Protein AF-A0A958SW13-F1 (afdb_monomer_lite)

Secondary structure (DSSP, 8-state):
-TTTT-S-------TT-SSS--SS--SHHHHHHHHHT--B--B--BTTTTB--BPPPBPP-S-HHHHHHHHHHHTTT---SSGGG-

Structure (mmCIF, N/CA/C/O backbone):
data_AF-A0A958SW13-F1
#
_entry.id   AF-A0A958SW13-F1
#
loop_
_atom_site.group_PDB
_atom_site.id
_atom_site.type_symbol
_atom_site.label_atom_id
_atom_site.label_alt_id
_atom_site.label_comp_id
_atom_site.label_asym_id
_atom_site.label_entity_id
_atom_site.label_seq_id
_atom_site.pdbx_PDB_ins_code
_atom_site.Cartn_x
_atom_site.Cartn_y
_atom_site.Cartn_z
_atom_site.occupancy
_atom_site.B_iso_or_equiv
_atom_site.auth_seq_id
_atom_site.auth_comp_id
_atom_site.auth_asym_id
_atom_site.auth_atom_id
_atom_site.pdbx_PDB_model_num
ATOM 1 N N . ALA A 1 1 ? 0.797 7.921 20.404 1.00 62.50 1 ALA A N 1
ATOM 2 C CA . ALA A 1 1 ? 1.800 7.266 19.530 1.00 62.50 1 ALA A CA 1
ATOM 3 C C . ALA A 1 1 ? 1.579 7.678 18.068 1.00 62.50 1 ALA A C 1
ATOM 5 O O . ALA A 1 1 ? 0.510 7.407 17.554 1.00 62.50 1 ALA A O 1
ATOM 6 N N . LEU A 1 2 ? 2.541 8.384 17.446 1.00 76.00 2 LEU A N 1
ATOM 7 C CA . LEU A 1 2 ? 2.625 8.983 16.082 1.00 76.00 2 LEU A CA 1
ATOM 8 C C . LEU A 1 2 ? 1.361 9.537 15.369 1.00 76.00 2 LEU A C 1
ATOM 10 O O . LEU A 1 2 ? 1.428 10.654 14.853 1.00 76.00 2 LEU A O 1
ATOM 14 N N . PHE A 1 3 ? 0.275 8.767 15.294 1.00 77.00 3 PHE A N 1
ATOM 15 C CA . PHE A 1 3 ? -1.006 9.100 14.658 1.00 77.00 3 PHE A CA 1
ATOM 16 C C . PHE A 1 3 ? -2.035 9.705 15.632 1.00 77.00 3 PHE A C 1
ATOM 18 O O . PHE A 1 3 ? -2.955 10.385 15.198 1.00 77.00 3 PHE A O 1
ATOM 25 N N . GLU A 1 4 ? -1.888 9.487 16.942 1.00 76.94 4 GLU A N 1
ATOM 26 C CA . GLU A 1 4 ? -2.788 10.053 17.960 1.00 76.94 4 GLU A CA 1
ATOM 27 C C . GLU A 1 4 ? -2.504 11.545 18.213 1.00 76.94 4 GLU A C 1
ATOM 29 O O . GLU A 1 4 ? -1.343 11.937 18.351 1.00 76.94 4 GLU A O 1
ATOM 34 N N . GLY A 1 5 ? -3.561 12.358 18.333 1.00 78.38 5 GLY A N 1
ATOM 35 C CA . GLY A 1 5 ? -3.475 13.768 18.745 1.00 78.38 5 GLY A CA 1
ATOM 36 C C . GLY A 1 5 ? -3.096 14.764 17.643 1.00 78.38 5 GLY A C 1
ATOM 37 O O . GLY A 1 5 ? -2.784 15.910 17.953 1.00 78.38 5 GLY A O 1
ATOM 38 N N . LYS A 1 6 ? -3.107 14.350 16.370 1.00 79.25 6 LYS A N 1
ATOM 39 C CA . LYS A 1 6 ? -2.908 15.232 15.208 1.00 79.25 6 LYS A CA 1
ATOM 40 C C . LYS A 1 6 ? -4.228 15.407 14.462 1.00 79.25 6 LYS A C 1
ATOM 42 O O . LYS A 1 6 ? -4.924 14.418 14.258 1.00 79.25 6 LYS A O 1
ATOM 47 N N . GLU A 1 7 ? -4.539 16.629 14.029 1.00 79.94 7 GLU A N 1
ATOM 48 C CA . GLU A 1 7 ? -5.736 16.902 13.213 1.00 79.94 7 GLU A CA 1
ATOM 49 C C 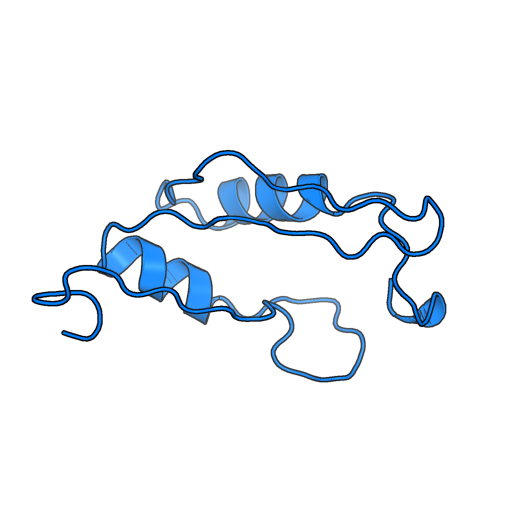. GLU A 1 7 ? -5.683 16.161 11.871 1.00 79.94 7 GLU A C 1
ATOM 51 O O . GLU A 1 7 ? -6.671 15.572 11.444 1.00 79.94 7 GLU A O 1
ATOM 56 N N . GLU A 1 8 ? -4.504 16.108 11.244 1.00 85.69 8 GLU A N 1
ATOM 57 C CA . GLU A 1 8 ? -4.268 15.303 10.050 1.00 85.69 8 GLU A CA 1
ATOM 58 C C . GLU A 1 8 ? -2.810 14.825 9.994 1.00 85.69 8 GLU A C 1
ATOM 60 O O . GLU A 1 8 ? -1.867 15.590 10.210 1.00 85.69 8 GLU A O 1
ATOM 65 N N . PHE A 1 9 ? -2.599 13.539 9.700 1.00 89.44 9 PHE A N 1
ATOM 66 C CA . PHE A 1 9 ? -1.265 12.977 9.494 1.00 89.44 9 PHE A CA 1
ATOM 67 C C . PHE A 1 9 ? -1.295 11.869 8.443 1.00 89.44 9 PHE A C 1
ATOM 69 O O . PHE A 1 9 ? -2.080 10.927 8.536 1.00 89.44 9 PHE A O 1
ATOM 76 N N . ARG A 1 10 ? -0.403 11.966 7.454 1.00 91.38 10 ARG A N 1
ATOM 77 C CA . ARG A 1 10 ? -0.253 10.988 6.372 1.00 91.38 10 ARG A CA 1
ATOM 78 C C . ARG A 1 10 ? 1.194 10.510 6.320 1.00 91.38 10 ARG A C 1
ATOM 80 O O . ARG A 1 10 ? 2.117 11.317 6.399 1.00 91.38 10 ARG A O 1
ATOM 87 N N . LEU A 1 11 ? 1.382 9.204 6.166 1.00 93.50 11 LEU A N 1
ATOM 88 C CA . LEU A 1 11 ? 2.691 8.571 6.036 1.00 93.50 11 LEU A CA 1
ATOM 89 C C . LEU A 1 11 ? 2.717 7.758 4.741 1.00 93.50 11 LEU A C 1
ATOM 91 O O . LEU A 1 11 ? 1.922 6.836 4.580 1.00 93.50 11 LEU A O 1
ATOM 95 N N . ALA A 1 12 ? 3.631 8.100 3.835 1.00 94.06 12 ALA A N 1
ATOM 96 C CA . ALA A 1 12 ? 3.846 7.367 2.593 1.00 94.06 12 ALA A CA 1
ATOM 97 C C . ALA A 1 12 ? 5.061 6.446 2.736 1.00 94.06 12 ALA A C 1
ATOM 99 O O . ALA A 1 12 ? 6.130 6.884 3.161 1.00 94.06 12 ALA A O 1
ATOM 100 N N . LEU A 1 13 ? 4.890 5.174 2.382 1.00 94.19 13 LEU A N 1
ATOM 101 C CA . LEU A 1 13 ? 5.934 4.153 2.426 1.00 94.19 13 LEU A CA 1
ATOM 102 C C . LEU A 1 13 ? 5.851 3.314 1.155 1.00 94.19 13 LEU A C 1
ATOM 104 O O . LEU A 1 13 ? 4.755 2.923 0.757 1.00 94.19 13 LEU A O 1
ATOM 108 N N . SER A 1 14 ? 6.998 3.002 0.555 1.00 93.00 14 SER A N 1
ATOM 109 C CA . SER A 1 14 ? 7.068 1.936 -0.441 1.00 93.00 14 SER A CA 1
ATOM 110 C C . SER A 1 14 ? 7.211 0.588 0.276 1.00 93.00 14 SER A C 1
ATOM 112 O O . SER A 1 14 ? 8.055 0.460 1.175 1.00 93.00 14 SER A O 1
ATOM 114 N N . PRO A 1 15 ? 6.395 -0.424 -0.063 1.00 92.31 15 PRO A N 1
ATOM 115 C CA . PRO A 1 15 ? 6.465 -1.728 0.588 1.00 92.31 15 PRO A CA 1
ATOM 116 C C . PRO A 1 15 ? 7.788 -2.460 0.295 1.00 92.31 15 PRO A C 1
ATOM 118 O O . PRO A 1 15 ? 8.202 -3.320 1.070 1.00 92.31 15 PRO A O 1
ATOM 121 N N . GLU A 1 16 ? 8.509 -2.095 -0.762 1.00 91.00 16 GLU A N 1
ATOM 122 C CA . GLU A 1 16 ? 9.817 -2.648 -1.125 1.00 91.00 16 GLU A CA 1
ATOM 123 C C . GLU A 1 16 ? 10.933 -2.204 -0.166 1.00 91.00 16 GLU A C 1
ATOM 125 O O . GLU A 1 16 ? 11.880 -2.951 0.085 1.00 91.00 16 GLU A O 1
ATOM 130 N N . GLY A 1 17 ? 10.842 -0.981 0.371 1.00 86.81 17 GLY A N 1
ATOM 131 C CA . GLY A 1 17 ? 11.830 -0.402 1.289 1.00 86.81 17 GLY A CA 1
ATOM 132 C C . GLY A 1 17 ? 13.221 -0.144 0.688 1.00 86.81 17 GLY A C 1
ATOM 133 O O . GLY A 1 17 ? 14.137 0.222 1.422 1.00 86.81 17 GLY A O 1
ATOM 134 N N . THR A 1 18 ? 13.405 -0.328 -0.623 1.00 87.56 18 THR A N 1
ATOM 135 C CA . THR A 1 18 ? 14.666 -0.063 -1.335 1.00 87.56 18 THR A CA 1
ATOM 136 C C . THR A 1 18 ? 14.402 0.621 -2.679 1.00 87.56 18 THR A C 1
ATOM 138 O O . THR A 1 18 ? 13.260 0.703 -3.122 1.00 87.56 18 THR A O 1
ATOM 141 N N . ARG A 1 19 ? 15.461 1.118 -3.333 1.00 85.38 19 ARG A N 1
ATOM 142 C CA . ARG A 1 19 ? 15.392 1.667 -4.702 1.00 85.38 19 ARG A CA 1
ATOM 143 C C . ARG A 1 19 ? 15.534 0.601 -5.800 1.00 85.38 19 ARG A C 1
ATOM 145 O O . ARG A 1 19 ? 15.480 0.952 -6.971 1.00 85.38 19 ARG A O 1
ATOM 152 N N . ASN A 1 20 ? 15.736 -0.663 -5.426 1.00 86.88 20 ASN A N 1
ATOM 153 C CA . ASN A 1 20 ? 15.889 -1.781 -6.352 1.00 86.88 20 ASN A CA 1
ATOM 154 C C . ASN A 1 20 ? 14.607 -2.620 -6.385 1.00 86.88 20 ASN A C 1
ATOM 156 O O . ASN A 1 20 ? 13.865 -2.665 -5.401 1.00 86.88 20 ASN A O 1
ATOM 160 N N . LYS A 1 21 ? 14.385 -3.335 -7.493 1.00 87.31 21 LYS A N 1
ATOM 161 C CA . LYS A 1 21 ? 13.301 -4.317 -7.598 1.00 87.31 21 LYS A CA 1
ATOM 162 C C . LYS A 1 21 ? 13.491 -5.425 -6.561 1.00 87.31 21 LYS A C 1
ATOM 164 O O . LYS A 1 21 ? 14.592 -5.954 -6.401 1.00 87.31 21 LYS A O 1
ATOM 169 N N . VAL A 1 22 ? 12.411 -5.789 -5.878 1.00 90.31 22 VAL A N 1
ATOM 170 C CA . VAL A 1 22 ? 12.387 -6.884 -4.902 1.00 90.31 22 VAL A CA 1
ATOM 171 C C . VAL A 1 22 ? 11.217 -7.811 -5.195 1.00 90.31 22 VAL A C 1
ATOM 173 O O . VAL A 1 22 ? 10.184 -7.383 -5.697 1.00 90.31 22 VAL A O 1
ATOM 176 N N . THR A 1 23 ? 11.368 -9.087 -4.852 1.00 89.00 23 THR A N 1
ATOM 177 C CA . THR A 1 23 ? 10.288 -10.082 -4.945 1.00 89.00 23 THR A CA 1
ATOM 178 C C . THR A 1 23 ? 9.422 -10.131 -3.687 1.00 89.00 23 THR A C 1
ATOM 180 O O . THR A 1 23 ? 8.286 -10.596 -3.734 1.00 89.00 23 THR A O 1
ATOM 183 N N . THR A 1 24 ? 9.939 -9.626 -2.563 1.00 91.12 24 THR A N 1
ATOM 184 C CA . THR A 1 24 ? 9.277 -9.687 -1.257 1.00 91.12 24 THR A CA 1
ATOM 185 C C . THR A 1 24 ? 9.156 -8.300 -0.647 1.00 91.12 24 THR A C 1
ATOM 187 O O . THR A 1 24 ? 10.148 -7.592 -0.470 1.00 91.12 24 THR A O 1
ATOM 190 N N . TRP A 1 25 ? 7.935 -7.941 -0.259 1.00 94.56 25 TRP A N 1
ATOM 191 C CA . TRP A 1 25 ? 7.645 -6.699 0.448 1.00 94.56 25 TRP A CA 1
ATOM 192 C C . TRP A 1 25 ? 7.968 -6.783 1.941 1.00 94.56 25 TRP A C 1
ATOM 194 O O . TRP A 1 25 ? 7.752 -7.802 2.600 1.00 94.56 25 TRP A O 1
ATOM 204 N N . LYS A 1 26 ? 8.441 -5.669 2.499 1.00 95.00 26 LYS A N 1
ATOM 205 C CA . LYS A 1 26 ? 8.523 -5.450 3.942 1.00 95.00 26 LYS A CA 1
ATOM 206 C C . LYS A 1 26 ? 7.115 -5.282 4.504 1.00 95.00 26 LYS A C 1
ATOM 208 O O . LYS A 1 26 ? 6.280 -4.606 3.925 1.00 95.00 26 LYS A O 1
ATOM 213 N N . THR A 1 27 ? 6.866 -5.836 5.684 1.00 95.88 27 THR A N 1
ATOM 214 C CA . THR A 1 27 ? 5.527 -5.870 6.303 1.00 95.88 27 THR A CA 1
ATOM 215 C C . THR A 1 27 ? 5.299 -4.769 7.342 1.00 95.88 27 THR A C 1
ATOM 217 O O . THR A 1 27 ? 4.231 -4.685 7.942 1.00 95.88 27 THR A O 1
ATOM 220 N N . GLY A 1 28 ? 6.284 -3.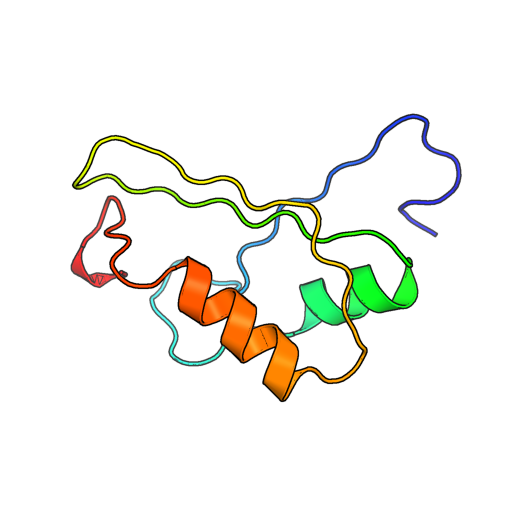891 7.559 1.00 95.12 28 GLY A N 1
ATOM 221 C CA . GLY A 1 28 ? 6.215 -2.839 8.577 1.00 95.12 28 GLY A CA 1
ATOM 222 C C . GLY A 1 28 ? 5.027 -1.891 8.393 1.00 95.12 28 GLY A C 1
ATOM 223 O O . GLY A 1 28 ? 4.315 -1.623 9.357 1.00 95.12 28 GLY A O 1
ATOM 224 N N . PHE A 1 29 ? 4.762 -1.447 7.158 1.00 95.69 29 PHE A N 1
ATOM 225 C CA . PHE A 1 29 ? 3.626 -0.568 6.849 1.00 95.69 29 PHE A CA 1
ATOM 226 C C . PHE A 1 29 ? 2.284 -1.202 7.256 1.00 95.69 29 PHE A C 1
ATOM 228 O O . PHE A 1 29 ? 1.431 -0.537 7.841 1.00 95.69 29 PHE A O 1
ATOM 235 N N . TYR A 1 30 ? 2.139 -2.508 7.016 1.00 97.25 30 TYR A N 1
ATOM 236 C CA . TYR A 1 30 ? 0.936 -3.270 7.323 1.00 97.25 30 TYR A CA 1
ATOM 237 C C . TYR A 1 30 ? 0.695 -3.339 8.833 1.00 97.25 30 TYR A C 1
ATOM 239 O O . TYR A 1 30 ? -0.399 -3.037 9.308 1.00 97.25 30 TYR A O 1
ATOM 247 N N . TYR A 1 31 ? 1.730 -3.664 9.612 1.00 96.69 31 TYR A N 1
ATOM 248 C CA . TYR A 1 31 ? 1.599 -3.745 11.068 1.00 96.69 31 TYR A CA 1
ATOM 249 C C . TYR A 1 31 ? 1.454 -2.376 11.738 1.00 96.69 31 TYR A C 1
ATOM 251 O O . TYR A 1 31 ? 0.796 -2.293 12.775 1.00 96.69 31 TYR A O 1
ATOM 259 N N . ILE A 1 32 ? 2.025 -1.311 11.162 1.00 95.31 32 ILE A N 1
ATOM 260 C CA . ILE A 1 32 ? 1.771 0.065 11.613 1.00 95.31 32 ILE A CA 1
ATOM 261 C C . ILE A 1 32 ? 0.281 0.375 11.464 1.00 95.31 32 ILE A C 1
ATOM 263 O O . ILE A 1 32 ? -0.352 0.753 12.448 1.00 95.31 32 ILE A O 1
ATOM 267 N N . ALA A 1 33 ? -0.285 0.157 10.273 1.00 95.94 33 ALA A N 1
ATOM 268 C CA . ALA A 1 33 ? -1.694 0.423 10.000 1.00 95.94 33 ALA A CA 1
ATOM 269 C C . ALA A 1 33 ? -2.628 -0.420 10.882 1.00 95.94 33 ALA A C 1
ATOM 271 O O . ALA A 1 33 ? -3.537 0.121 11.512 1.00 95.94 33 ALA A O 1
ATOM 272 N N . LEU A 1 34 ? -2.349 -1.723 11.009 1.00 96.69 34 LEU A N 1
ATOM 273 C CA . LEU A 1 34 ? -3.127 -2.645 11.839 1.00 96.69 34 LEU A CA 1
ATOM 274 C C . LEU A 1 34 ? -3.125 -2.231 13.321 1.00 96.69 34 LEU A C 1
ATOM 276 O O . LEU A 1 34 ? -4.180 -2.195 13.950 1.00 96.69 34 LEU A O 1
ATOM 280 N N . LYS A 1 35 ? -1.958 -1.886 13.887 1.00 95.31 35 LYS A N 1
ATOM 281 C CA . LYS A 1 35 ? -1.848 -1.471 15.298 1.00 95.31 35 LYS A CA 1
ATOM 282 C C . LYS A 1 35 ? -2.455 -0.095 15.555 1.00 95.31 35 LYS A C 1
ATOM 284 O O . LYS A 1 35 ? -3.089 0.098 16.587 1.00 95.31 35 LYS A O 1
ATOM 289 N N . ALA A 1 36 ? -2.262 0.845 14.632 1.00 94.12 36 ALA A N 1
ATOM 290 C CA . ALA A 1 36 ? -2.799 2.198 14.741 1.00 94.12 36 ALA A CA 1
ATOM 291 C C . ALA A 1 36 ? -4.288 2.291 14.358 1.00 94.12 36 ALA A C 1
ATOM 293 O O . ALA A 1 36 ? -4.889 3.341 14.560 1.00 94.12 36 ALA A O 1
ATOM 294 N N . LYS A 1 37 ? -4.886 1.210 13.830 1.00 94.25 37 LYS A N 1
ATOM 295 C CA . LYS A 1 37 ? -6.277 1.157 13.343 1.00 94.25 37 LYS A CA 1
ATOM 296 C C . LYS A 1 37 ? -6.580 2.229 12.289 1.00 94.25 37 LYS A C 1
ATOM 298 O O . LYS A 1 37 ? -7.670 2.796 12.261 1.00 94.25 37 LYS A O 1
ATOM 303 N N . VAL A 1 38 ? -5.610 2.498 11.419 1.00 94.94 38 VAL A N 1
ATOM 304 C CA . VAL A 1 38 ? -5.735 3.462 10.315 1.00 94.94 38 VAL A CA 1
ATOM 305 C C . VAL A 1 38 ? -5.803 2.728 8.975 1.00 94.94 38 VAL A C 1
ATOM 307 O O . VAL A 1 38 ? -5.227 1.644 8.847 1.00 94.94 38 VAL A O 1
ATOM 310 N N . PRO A 1 39 ? -6.489 3.287 7.963 1.00 97.00 39 PRO A N 1
ATOM 311 C CA . PRO A 1 39 ? -6.522 2.683 6.642 1.00 97.00 39 PRO A CA 1
ATOM 312 C C . PRO A 1 39 ? -5.191 2.854 5.904 1.00 97.00 39 PRO A C 1
ATOM 314 O O . PRO A 1 39 ? -4.435 3.799 6.131 1.00 97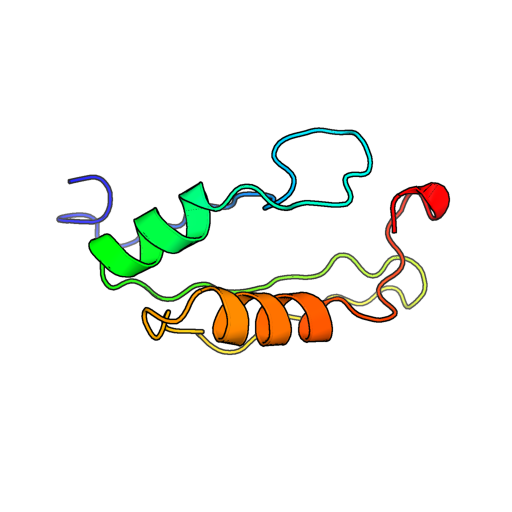.00 39 PRO A O 1
ATOM 317 N N . ILE A 1 40 ? -4.955 1.961 4.952 1.00 97.69 40 ILE A N 1
ATOM 318 C CA . ILE A 1 40 ? -3.925 2.077 3.925 1.00 97.69 40 ILE A CA 1
ATOM 319 C C . ILE A 1 40 ? -4.600 2.585 2.651 1.00 97.69 40 ILE A C 1
ATOM 321 O O . ILE A 1 40 ? -5.630 2.058 2.230 1.00 97.69 40 ILE A O 1
ATOM 325 N N . ILE A 1 41 ? -4.006 3.603 2.033 1.00 97.81 41 ILE A N 1
ATOM 326 C CA . ILE A 1 41 ? -4.378 4.067 0.697 1.00 97.81 41 ILE A CA 1
ATOM 327 C C . ILE A 1 41 ? -3.269 3.633 -0.250 1.00 97.81 41 ILE A C 1
ATOM 329 O O . ILE A 1 41 ? -2.124 4.057 -0.096 1.00 97.81 41 ILE A O 1
ATOM 333 N N . MET A 1 42 ? -3.603 2.772 -1.205 1.00 97.50 42 MET A N 1
ATOM 334 C CA . MET A 1 42 ? -2.677 2.360 -2.252 1.00 97.50 42 MET A CA 1
ATOM 335 C C . MET A 1 42 ? -2.725 3.376 -3.387 1.00 97.50 42 MET A C 1
ATOM 337 O O . MET A 1 42 ? -3.786 3.892 -3.746 1.00 97.50 42 MET A O 1
ATOM 341 N N . PHE A 1 43 ? -1.558 3.668 -3.942 1.00 97.06 43 PHE A N 1
ATOM 342 C CA . PHE A 1 43 ? -1.378 4.651 -5.000 1.00 97.06 43 PHE A CA 1
ATOM 343 C C . PHE A 1 43 ? -0.396 4.113 -6.033 1.00 97.06 43 PHE A C 1
ATOM 345 O O . PHE A 1 43 ? 0.653 3.592 -5.648 1.00 97.06 43 PHE A O 1
ATOM 352 N N . THR A 1 44 ? -0.725 4.242 -7.318 1.00 96.81 44 THR A N 1
ATOM 353 C CA . THR A 1 44 ? 0.137 3.804 -8.424 1.00 96.81 44 THR A CA 1
ATOM 354 C C . THR A 1 44 ? 0.818 4.977 -9.117 1.00 96.81 44 THR A C 1
ATOM 356 O O . THR A 1 44 ? 0.347 6.111 -9.072 1.00 96.81 44 THR A O 1
ATOM 359 N N . LEU A 1 45 ? 1.923 4.672 -9.794 1.00 94.94 45 LEU A N 1
ATOM 360 C CA . LEU A 1 45 ? 2.604 5.563 -10.724 1.00 94.94 45 LEU A CA 1
ATOM 361 C C . LEU A 1 45 ? 2.681 4.865 -12.088 1.00 94.94 45 LEU A C 1
ATOM 363 O O . LEU A 1 45 ? 3.695 4.243 -12.400 1.00 94.94 45 LEU A O 1
ATOM 367 N N . ASP A 1 46 ? 1.599 4.927 -12.869 1.00 97.06 46 ASP A N 1
ATOM 368 C CA . ASP A 1 46 ? 1.495 4.268 -14.179 1.00 97.06 46 ASP A CA 1
ATOM 369 C C . ASP A 1 46 ? 1.940 5.232 -15.292 1.00 97.06 46 ASP A C 1
ATOM 371 O O . ASP A 1 46 ? 1.184 6.056 -15.824 1.00 97.06 46 ASP A O 1
ATOM 375 N N . PHE A 1 47 ? 3.229 5.139 -15.620 1.00 96.81 47 PHE A N 1
ATOM 376 C CA . PHE A 1 47 ? 3.879 5.970 -16.630 1.00 96.81 47 PHE A CA 1
ATOM 377 C C . PHE A 1 47 ? 3.506 5.552 -18.051 1.00 96.81 47 PHE A C 1
ATOM 379 O O . PHE A 1 47 ? 3.462 6.417 -18.930 1.00 96.81 47 PHE A O 1
ATOM 386 N N . GLN A 1 48 ? 3.212 4.269 -18.280 1.00 96.81 48 GLN A N 1
ATOM 387 C CA . GLN A 1 48 ? 2.802 3.777 -19.595 1.00 96.81 48 GLN A CA 1
ATOM 388 C C . GLN A 1 48 ? 1.484 4.420 -20.028 1.00 96.81 48 GLN A C 1
ATOM 390 O O . GLN A 1 48 ? 1.395 4.954 -21.135 1.00 96.81 48 GLN A O 1
ATOM 395 N N . ASN A 1 49 ? 0.478 4.419 -19.153 1.00 97.12 49 ASN A N 1
ATOM 396 C CA . ASN A 1 49 ? -0.847 4.957 -19.471 1.00 97.12 49 ASN A CA 1
ATOM 397 C C . ASN A 1 49 ? -1.018 6.431 -19.068 1.00 97.12 49 ASN A C 1
ATOM 399 O O . ASN A 1 49 ? -2.093 6.996 -19.269 1.00 97.12 49 ASN A O 1
ATOM 403 N N . LYS A 1 50 ? 0.023 7.062 -18.502 1.00 96.88 50 LYS A N 1
ATOM 404 C CA . LYS A 1 50 ? 0.020 8.454 -18.008 1.00 96.88 50 LYS A CA 1
ATOM 405 C C . LYS A 1 50 ? -1.150 8.743 -17.061 1.00 96.88 50 LYS A C 1
ATOM 407 O O . LYS A 1 50 ? -1.773 9.805 -17.126 1.00 96.88 50 LYS A O 1
ATOM 412 N N . ARG A 1 51 ? -1.451 7.793 -16.179 1.00 96.75 51 ARG A N 1
ATOM 413 C CA . ARG A 1 51 ? -2.533 7.884 -15.191 1.00 96.75 51 ARG A CA 1
ATOM 414 C C . ARG A 1 51 ? -2.042 7.373 -13.846 1.00 96.75 51 ARG A C 1
ATOM 416 O O . ARG A 1 51 ? -1.058 6.656 -13.779 1.00 96.75 51 ARG A O 1
ATOM 423 N N . ASN A 1 52 ? -2.744 7.719 -12.778 1.00 97.06 52 ASN A N 1
ATOM 424 C CA . ASN A 1 52 ? -2.505 7.133 -11.465 1.00 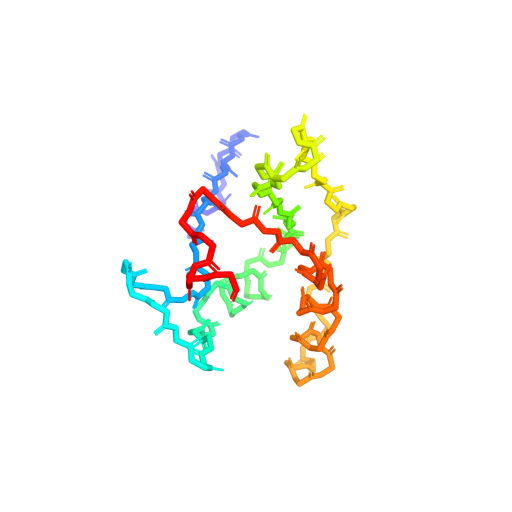97.06 52 ASN A CA 1
ATOM 425 C C . ASN A 1 52 ? -3.818 6.568 -10.938 1.00 97.06 52 ASN A C 1
ATOM 427 O O . ASN A 1 52 ? -4.881 7.159 -11.143 1.00 97.06 52 ASN A O 1
ATOM 431 N N . HIS A 1 53 ? -3.733 5.441 -10.245 1.00 96.50 53 HIS A N 1
ATOM 432 C CA . HIS A 1 53 ? -4.851 4.841 -9.539 1.00 96.50 53 HIS A CA 1
ATOM 433 C C . HIS A 1 53 ? -4.695 5.105 -8.047 1.00 96.50 53 HIS A C 1
ATOM 435 O O . HIS A 1 53 ? -3.595 5.019 -7.499 1.00 96.50 53 HIS A O 1
ATOM 441 N N . VAL A 1 54 ? -5.810 5.418 -7.393 1.00 97.62 54 VAL A N 1
ATOM 442 C CA . VAL A 1 54 ? -5.896 5.568 -5.940 1.00 97.62 54 VAL A CA 1
ATOM 443 C C . VAL A 1 54 ? -6.945 4.588 -5.454 1.00 97.62 54 VAL A C 1
ATOM 445 O O . VAL A 1 54 ? -8.058 4.572 -5.981 1.00 97.62 54 VAL A O 1
ATOM 448 N N . SER A 1 55 ? -6.597 3.744 -4.489 1.00 97.44 55 SER A N 1
ATOM 449 C CA . SER A 1 55 ? -7.561 2.808 -3.927 1.00 97.44 55 SER A CA 1
ATOM 450 C C . SER A 1 55 ? -8.539 3.513 -2.993 1.00 97.44 55 SER A C 1
ATOM 452 O O . SER A 1 55 ? -8.240 4.550 -2.399 1.00 97.44 55 SER A O 1
ATOM 454 N N . ASN A 1 56 ? -9.682 2.870 -2.767 1.00 97.62 56 ASN A N 1
ATOM 455 C CA . ASN A 1 56 ? -10.474 3.148 -1.574 1.00 97.62 56 ASN A CA 1
ATOM 456 C C . ASN A 1 56 ? -9.656 2.829 -0.302 1.00 97.62 56 ASN A C 1
ATOM 458 O O . ASN A 1 56 ? -8.703 2.040 -0.373 1.00 97.62 56 ASN A O 1
ATOM 462 N N . PRO A 1 57 ? -10.024 3.400 0.862 1.00 97.62 57 PRO A N 1
ATOM 463 C CA . PRO A 1 57 ? -9.440 3.034 2.149 1.00 97.62 57 PRO A CA 1
ATOM 464 C C . PRO A 1 57 ? -9.460 1.523 2.385 1.00 97.62 57 PRO A C 1
ATOM 466 O O . PRO A 1 57 ? -10.525 0.909 2.436 1.00 97.62 57 PRO A O 1
ATOM 469 N N . PHE A 1 58 ? -8.279 0.928 2.542 1.00 98.06 58 PHE A N 1
ATOM 470 C CA . PHE A 1 58 ? -8.120 -0.484 2.861 1.00 98.06 58 PHE A CA 1
ATOM 471 C C . PHE A 1 58 ? -7.786 -0.643 4.343 1.00 98.06 58 PHE A C 1
ATOM 473 O O . PHE A 1 58 ? -6.736 -0.191 4.799 1.00 98.06 58 PHE A O 1
ATOM 480 N N . PHE A 1 59 ? -8.658 -1.301 5.099 1.00 97.62 59 PHE A N 1
ATOM 481 C CA . PHE A 1 59 ? -8.400 -1.625 6.500 1.00 97.62 59 PHE A CA 1
ATOM 482 C C . PHE A 1 59 ? -7.805 -3.034 6.601 1.00 97.62 59 PHE A C 1
ATOM 484 O O . PHE A 1 59 ? -8.481 -3.986 6.207 1.00 97.62 59 PHE A O 1
ATOM 491 N N . PRO A 1 60 ? -6.571 -3.186 7.124 1.00 97.62 60 PRO A N 1
ATOM 492 C CA . PRO A 1 60 ? -5.972 -4.496 7.358 1.00 97.62 60 PRO A CA 1
ATOM 493 C C . PRO A 1 60 ? -6.890 -5.413 8.171 1.00 97.62 60 PRO A C 1
ATOM 495 O O . PRO A 1 60 ? -7.315 -5.061 9.272 1.00 97.62 60 PRO A O 1
ATOM 498 N N . SER A 1 61 ? -7.167 -6.601 7.642 1.00 97.56 61 SER A N 1
ATOM 499 C CA . SER A 1 61 ? -8.012 -7.615 8.275 1.00 97.56 61 SER A CA 1
ATOM 500 C C . SER A 1 61 ? -7.291 -8.371 9.392 1.00 97.56 61 SER A C 1
ATOM 502 O O . SER A 1 61 ? -7.925 -9.025 10.217 1.00 97.56 61 SER A O 1
ATOM 504 N N . GLY A 1 62 ? -5.957 -8.309 9.407 1.00 96.44 62 GLY A N 1
ATOM 505 C CA . GLY A 1 62 ? -5.102 -9.127 10.266 1.00 96.44 62 GLY A CA 1
ATOM 506 C C . GLY A 1 62 ? -4.609 -10.401 9.574 1.00 96.44 62 GLY A C 1
ATOM 507 O O . GLY A 1 62 ? -3.564 -10.920 9.964 1.00 96.44 62 GLY A O 1
ATOM 508 N N . ASN A 1 63 ? -5.256 -10.842 8.490 1.00 97.75 63 ASN A N 1
ATOM 509 C CA . ASN A 1 63 ? -4.744 -11.910 7.633 1.00 97.75 63 ASN A CA 1
ATOM 510 C C . ASN A 1 63 ? -3.823 -11.324 6.554 1.00 97.75 63 ASN A C 1
ATOM 512 O O . ASN A 1 63 ? -4.259 -10.944 5.467 1.00 97.75 63 ASN A O 1
ATOM 516 N N . ILE A 1 64 ? -2.529 -11.267 6.871 1.00 96.19 64 ILE A N 1
ATOM 517 C CA . ILE A 1 64 ? -1.538 -10.607 6.020 1.00 96.19 64 ILE A CA 1
ATOM 518 C C . ILE A 1 64 ? -1.399 -11.256 4.640 1.00 96.19 64 ILE A C 1
ATOM 520 O O . ILE A 1 64 ? -1.192 -10.551 3.661 1.00 96.19 64 ILE A O 1
ATOM 524 N N . GLU A 1 65 ? -1.535 -12.576 4.527 1.00 96.12 65 GLU A N 1
ATOM 525 C CA . GLU A 1 65 ? -1.395 -13.262 3.239 1.00 96.12 65 GLU A CA 1
ATOM 526 C C . GLU A 1 65 ? -2.520 -12.867 2.283 1.00 96.12 65 GLU A C 1
ATOM 528 O O . GLU A 1 65 ? -2.260 -12.484 1.138 1.00 96.12 65 GLU A O 1
ATOM 533 N N . LYS A 1 66 ? -3.763 -12.890 2.779 1.00 97.75 66 LYS A N 1
ATOM 534 C CA . LYS A 1 66 ? -4.944 -12.465 2.023 1.00 97.75 66 LYS A CA 1
ATOM 535 C C . LYS A 1 66 ? -4.851 -10.992 1.637 1.00 97.75 66 LYS A C 1
ATOM 537 O O . LYS A 1 66 ? -5.084 -10.641 0.481 1.00 97.75 66 LYS A O 1
ATOM 542 N N . ASP A 1 67 ? -4.494 -10.144 2.591 1.00 97.88 67 ASP A N 1
ATOM 543 C CA . ASP A 1 67 ? -4.457 -8.702 2.382 1.00 97.88 67 ASP A CA 1
ATOM 544 C C . ASP A 1 67 ? -3.343 -8.308 1.410 1.00 97.88 67 ASP A C 1
ATOM 546 O O . ASP A 1 67 ? -3.586 -7.553 0.472 1.00 97.88 67 ASP A O 1
ATOM 550 N N . LEU A 1 68 ? -2.138 -8.868 1.562 1.00 96.06 68 LEU A N 1
ATOM 551 C CA . LEU A 1 68 ? -1.035 -8.606 0.638 1.00 96.06 68 LEU A CA 1
ATOM 552 C C . LEU A 1 68 ? -1.322 -9.123 -0.770 1.00 96.06 68 LEU A C 1
ATOM 554 O O . LEU A 1 68 ? -0.814 -8.541 -1.727 1.00 96.06 68 LEU A O 1
ATOM 558 N N . LYS A 1 69 ? -2.118 -10.190 -0.921 1.00 96.44 69 LYS A N 1
ATOM 559 C CA . LYS A 1 69 ? -2.579 -10.616 -2.244 1.00 96.44 69 LYS A CA 1
ATOM 560 C C . LYS A 1 69 ? -3.439 -9.526 -2.890 1.00 96.44 69 LYS A C 1
ATOM 562 O O . LYS A 1 69 ? -3.132 -9.116 -4.000 1.00 96.44 69 LYS A O 1
ATOM 567 N N . ILE A 1 70 ? -4.445 -9.016 -2.180 1.00 97.25 70 ILE A N 1
ATOM 568 C CA . ILE A 1 70 ? -5.318 -7.938 -2.678 1.00 97.25 70 ILE A CA 1
ATOM 569 C C . ILE A 1 70 ? -4.496 -6.693 -3.028 1.00 97.25 70 ILE A C 1
ATOM 571 O O . ILE A 1 70 ? -4.702 -6.081 -4.074 1.00 97.25 70 ILE A O 1
ATOM 575 N N . MET A 1 71 ? -3.542 -6.332 -2.166 1.00 96.94 71 MET A N 1
ATOM 576 C CA . MET A 1 71 ? -2.668 -5.188 -2.410 1.00 96.94 71 MET A CA 1
ATOM 577 C C . MET A 1 71 ? -1.796 -5.391 -3.647 1.00 96.94 71 MET A C 1
ATOM 579 O O . MET A 1 71 ? -1.648 -4.458 -4.421 1.00 96.94 71 MET A O 1
ATOM 583 N N . ARG A 1 72 ? -1.236 -6.587 -3.864 1.00 95.12 72 ARG A N 1
ATOM 584 C CA . ARG A 1 72 ? -0.456 -6.891 -5.074 1.00 95.12 72 ARG A CA 1
ATOM 585 C C . ARG A 1 72 ? -1.305 -6.845 -6.337 1.00 95.12 72 ARG A C 1
ATOM 587 O O . ARG A 1 72 ? -0.872 -6.243 -7.311 1.00 95.12 72 ARG A O 1
ATOM 594 N N . ASP A 1 73 ? -2.512 -7.405 -6.291 1.00 96.69 73 ASP A N 1
ATOM 595 C CA . ASP A 1 73 ? -3.442 -7.397 -7.424 1.00 96.69 73 ASP A CA 1
ATOM 596 C C . ASP A 1 73 ? -3.784 -5.950 -7.867 1.00 96.69 73 ASP A C 1
ATOM 598 O O . ASP A 1 73 ? -4.010 -5.703 -9.047 1.00 96.69 73 ASP A O 1
ATOM 602 N N . PHE A 1 74 ? -3.764 -4.964 -6.956 1.00 97.31 74 PHE A N 1
ATOM 603 C CA . PHE A 1 74 ? -3.973 -3.543 -7.290 1.00 97.31 74 PHE A CA 1
ATOM 604 C C . PHE A 1 74 ? -2.858 -2.935 -8.162 1.00 97.31 74 PHE A C 1
ATOM 606 O O . PHE A 1 74 ? -3.112 -1.983 -8.900 1.00 97.31 74 PHE A O 1
ATOM 613 N N . TYR A 1 75 ? -1.635 -3.460 -8.071 1.00 95.44 75 TYR A N 1
ATOM 614 C CA . TYR A 1 75 ? -0.481 -2.986 -8.842 1.00 95.44 75 TYR A CA 1
ATOM 615 C C . TYR A 1 75 ? -0.248 -3.786 -10.130 1.00 95.44 75 TYR A C 1
ATOM 617 O O . TYR A 1 75 ? 0.683 -3.473 -10.871 1.00 95.44 75 TYR A O 1
ATOM 625 N N . ASP A 1 76 ? -1.072 -4.797 -10.418 1.00 94.44 76 ASP A N 1
ATOM 626 C CA . ASP A 1 76 ? -0.905 -5.620 -11.612 1.00 94.44 76 ASP A CA 1
ATOM 627 C C . ASP A 1 76 ? -1.056 -4.788 -12.898 1.00 94.44 76 ASP A C 1
ATOM 629 O O . ASP A 1 76 ? -1.940 -3.936 -13.024 1.00 94.44 76 ASP A O 1
ATOM 633 N N . GLY A 1 77 ? -0.146 -5.001 -13.848 1.00 94.69 77 GLY A N 1
ATOM 634 C CA . GLY A 1 77 ? -0.085 -4.251 -15.107 1.00 94.69 77 GLY A CA 1
ATOM 635 C C . GLY A 1 77 ? 0.351 -2.781 -14.998 1.00 94.69 77 GLY A C 1
ATOM 636 O O . GLY A 1 77 ? 0.359 -2.084 -16.015 1.00 94.69 77 GLY A O 1
ATOM 637 N N . VAL A 1 78 ? 0.726 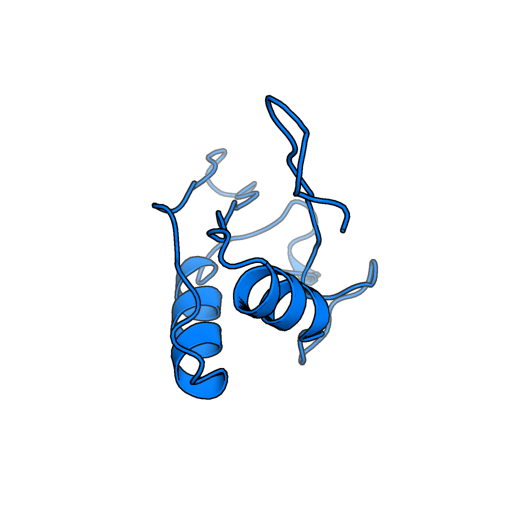-2.286 -13.814 1.00 96.50 78 VAL A N 1
ATOM 638 C CA . VAL A 1 78 ? 1.275 -0.930 -13.649 1.00 96.50 78 VAL A CA 1
ATOM 639 C C . VAL A 1 78 ? 2.730 -0.912 -14.098 1.00 96.50 78 VAL A C 1
ATOM 641 O O . VAL A 1 78 ? 3.573 -1.571 -13.496 1.00 96.50 78 VAL A O 1
ATOM 644 N N . ILE A 1 79 ? 3.047 -0.098 -15.107 1.00 96.75 79 ILE A N 1
ATOM 645 C CA . ILE A 1 79 ? 4.429 0.112 -15.546 1.00 96.75 79 ILE A CA 1
ATOM 646 C C . ILE A 1 79 ? 4.941 1.460 -15.044 1.00 96.75 79 ILE A C 1
ATOM 648 O O . ILE A 1 79 ? 4.435 2.530 -15.402 1.00 96.75 79 ILE A O 1
ATOM 652 N N . GLY A 1 80 ? 5.966 1.395 -14.198 1.00 94.50 80 GLY A N 1
ATOM 653 C CA . GLY A 1 80 ? 6.659 2.548 -13.648 1.00 94.50 80 GLY A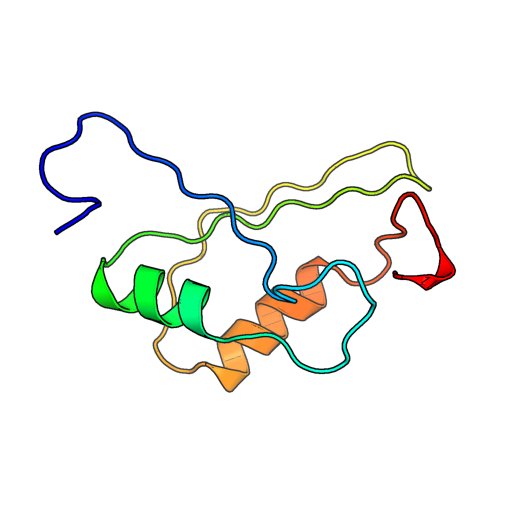 CA 1
ATOM 654 C C . GLY A 1 80 ? 7.565 3.245 -14.665 1.00 94.50 80 GLY A C 1
ATOM 655 O O . GLY A 1 80 ? 7.757 2.806 -15.796 1.00 94.50 80 GLY A O 1
ATOM 656 N N . LYS A 1 81 ? 8.178 4.355 -14.238 1.00 94.19 81 LYS A N 1
ATOM 657 C CA . LYS A 1 81 ? 9.075 5.161 -15.089 1.00 94.19 81 LYS A CA 1
ATOM 658 C C . LYS A 1 81 ? 10.266 4.370 -15.639 1.00 94.19 81 LYS A C 1
ATOM 660 O O . LYS A 1 81 ? 10.742 4.679 -16.725 1.00 94.19 81 LYS A O 1
ATOM 665 N N . ILE A 1 82 ? 10.770 3.423 -14.847 1.00 94.00 82 ILE A N 1
ATOM 666 C CA . ILE A 1 82 ? 11.829 2.483 -15.222 1.00 94.00 82 ILE A CA 1
ATOM 667 C C . ILE A 1 82 ? 11.140 1.120 -15.380 1.00 94.00 82 ILE A C 1
ATOM 669 O O . ILE A 1 82 ? 10.851 0.486 -14.358 1.00 94.00 82 ILE A O 1
ATOM 673 N N . PRO A 1 83 ? 10.801 0.698 -16.613 1.00 93.00 83 PRO A N 1
ATOM 674 C CA . PRO A 1 83 ? 9.982 -0.491 -16.846 1.00 93.00 83 PRO A CA 1
ATOM 675 C C . PRO A 1 83 ? 10.570 -1.774 -16.252 1.00 93.00 83 PRO A C 1
ATOM 677 O O . PRO A 1 83 ? 9.828 -2.633 -15.789 1.00 93.00 83 PRO A O 1
ATOM 680 N N . GLU A 1 84 ? 11.895 -1.882 -16.171 1.00 92.06 84 GLU A N 1
ATOM 681 C CA . GLU A 1 84 ? 12.605 -3.047 -15.630 1.00 92.06 84 GLU A CA 1
ATOM 682 C C . GLU A 1 84 ? 12.310 -3.289 -14.140 1.00 92.06 84 GLU A C 1
ATOM 684 O O . GLU A 1 84 ? 12.461 -4.410 -13.643 1.00 92.06 84 GLU A O 1
ATOM 689 N N . TYR A 1 85 ? 11.882 -2.245 -13.422 1.00 89.31 85 TYR A N 1
ATOM 690 C CA . TYR A 1 85 ? 11.530 -2.297 -12.001 1.00 89.31 85 TYR A CA 1
ATOM 691 C C . TYR A 1 85 ? 10.038 -2.472 -11.731 1.00 89.31 85 TYR A C 1
ATOM 693 O O . TYR A 1 85 ? 9.660 -2.544 -10.563 1.00 89.31 85 TYR A O 1
ATOM 701 N N . SER A 1 86 ? 9.223 -2.544 -12.785 1.00 84.19 86 SER A N 1
ATOM 702 C CA . SER A 1 86 ? 7.780 -2.786 -12.674 1.00 84.19 86 SER A CA 1
ATOM 703 C C . SER A 1 86 ? 7.494 -4.250 -12.362 1.00 84.19 86 SER A C 1
ATOM 705 O O . SER A 1 86 ? 8.258 -5.118 -12.856 1.00 84.19 86 SER A O 1
#

pLDDT: mean 93.11, std 6.32, range [62.5, 98.06]

Foldseek 3Di:
DVCPPDPDDDDDDDQCNDPAADPDGNCVVVVVCQVVVFFDWDKAAQPPVRDMDIDDTHGRPVPCVVSVVVNVVVCPPRAHPPNVRD

Radius of gyration: 13.87 Å; chains: 1; bounding box: 26×30×39 Å

Sequence (86 aa):
ALFEGKEEFRLALSPEGTRNKVTTWKTGFYYIALKAKVPIIMFTLDFQNKRNHVSNPFFPSGNIEKDLKIMRDFYDGVIGKIPEYS